Protein AF-A0A661EJQ3-F1 (afdb_monomer_lite)

Structure (mmCIF, N/CA/C/O backbone):
data_AF-A0A661EJQ3-F1
#
_entry.id   AF-A0A661EJQ3-F1
#
loop_
_atom_site.group_PDB
_atom_site.id
_atom_site.type_symbol
_atom_site.label_atom_id
_atom_site.label_alt_id
_atom_site.label_comp_id
_atom_site.label_asym_id
_atom_site.label_entity_id
_atom_site.label_seq_id
_atom_site.pdbx_PDB_ins_code
_atom_site.Cartn_x
_atom_site.Cartn_y
_atom_site.Cartn_z
_atom_site.occupancy
_atom_site.B_iso_or_equiv
_atom_site.auth_seq_id
_atom_site.auth_comp_id
_atom_site.auth_asym_id
_atom_site.auth_atom_id
_atom_site.pdbx_PDB_model_num
ATOM 1 N N . MET A 1 1 ? -2.454 25.412 33.795 1.00 73.06 1 MET A N 1
ATOM 2 C CA . MET A 1 1 ? -3.631 25.298 32.905 1.00 73.06 1 MET A CA 1
ATOM 3 C C . MET A 1 1 ? -3.341 24.193 31.895 1.00 73.06 1 MET A C 1
ATOM 5 O O . MET A 1 1 ? -2.288 24.249 31.274 1.00 73.06 1 MET A O 1
ATOM 9 N N . MET A 1 2 ? -4.170 23.144 31.805 1.00 73.56 2 MET A N 1
ATOM 10 C CA . MET A 1 2 ? -3.950 22.068 30.819 1.00 73.56 2 MET A CA 1
ATOM 11 C C . MET A 1 2 ? -4.108 22.620 29.395 1.00 73.56 2 MET A C 1
ATOM 13 O O . MET A 1 2 ? -4.965 23.469 29.162 1.00 73.56 2 MET A O 1
ATOM 17 N N . SER A 1 3 ? -3.287 22.152 28.450 1.00 92.56 3 SER A N 1
ATOM 18 C CA . SER A 1 3 ? -3.377 22.573 27.048 1.00 92.56 3 SER A CA 1
ATOM 19 C C . SER A 1 3 ? -4.693 22.115 26.408 1.00 92.56 3 SER A C 1
ATOM 21 O O . SER A 1 3 ? -5.277 21.108 26.818 1.00 92.56 3 SER A O 1
ATOM 23 N N . ALA A 1 4 ? -5.130 22.806 25.351 1.00 94.75 4 ALA A N 1
ATOM 24 C CA . ALA A 1 4 ? -6.320 22.423 24.586 1.00 94.75 4 ALA A CA 1
ATOM 25 C C . ALA A 1 4 ? -6.248 20.970 24.065 1.00 94.75 4 ALA A C 1
ATOM 27 O O . ALA A 1 4 ? -7.254 20.263 24.024 1.00 94.75 4 ALA A O 1
ATOM 28 N N . LEU A 1 5 ? -5.046 20.488 23.718 1.00 95.75 5 LEU A N 1
ATOM 29 C CA . LEU A 1 5 ? -4.828 19.091 23.329 1.00 95.75 5 LEU A CA 1
ATOM 30 C C . LEU A 1 5 ? -5.065 18.127 24.495 1.00 95.75 5 LEU A C 1
ATOM 32 O O . LEU A 1 5 ? -5.730 17.109 24.318 1.00 95.75 5 LEU A O 1
ATOM 36 N N . ALA A 1 6 ? -4.564 18.448 25.688 1.00 96.12 6 ALA A N 1
ATOM 37 C CA . ALA A 1 6 ? -4.729 17.591 26.855 1.00 96.12 6 ALA A CA 1
ATOM 38 C C . ALA A 1 6 ? -6.200 17.505 27.301 1.00 96.12 6 ALA A C 1
ATOM 40 O O . ALA A 1 6 ? -6.675 16.419 27.631 1.00 96.12 6 ALA A O 1
ATOM 41 N N . GLN A 1 7 ? -6.940 18.614 27.211 1.00 95.94 7 GLN A N 1
ATOM 42 C CA . GLN A 1 7 ? -8.387 18.633 27.445 1.00 95.94 7 GLN A CA 1
ATOM 43 C C . GLN A 1 7 ? -9.138 17.745 26.436 1.00 95.94 7 GLN A C 1
ATOM 45 O O . GLN A 1 7 ? -9.940 16.905 26.836 1.00 95.94 7 GLN A O 1
ATOM 50 N N . ARG A 1 8 ? -8.833 17.845 25.131 1.00 95.69 8 ARG A N 1
ATOM 51 C CA . ARG A 1 8 ? -9.438 16.976 24.098 1.00 95.69 8 ARG A CA 1
ATOM 52 C C . ARG A 1 8 ? -9.118 15.495 24.309 1.00 95.69 8 ARG A C 1
ATOM 54 O O . ARG A 1 8 ? -9.987 14.647 24.127 1.00 95.69 8 ARG A O 1
ATOM 61 N N . LEU A 1 9 ? -7.891 15.171 24.717 1.00 96.62 9 LEU A N 1
ATOM 62 C CA . LEU A 1 9 ? -7.510 13.795 25.045 1.00 96.62 9 LEU A CA 1
ATOM 63 C C . LEU A 1 9 ? -8.301 13.251 26.238 1.00 96.62 9 LEU A C 1
ATOM 65 O O . LEU A 1 9 ? -8.700 12.089 26.216 1.00 96.62 9 LEU A O 1
ATOM 69 N N . GLN A 1 10 ? -8.554 14.075 27.257 1.00 96.56 10 GLN A N 1
ATOM 70 C CA . GLN A 1 10 ? -9.375 13.682 28.400 1.00 96.56 10 GLN A CA 1
ATOM 71 C C . GLN A 1 10 ? -10.814 13.361 27.979 1.00 96.56 10 GLN A C 1
ATOM 73 O O . GLN A 1 10 ? -11.346 12.342 28.415 1.00 96.56 10 GLN A O 1
ATOM 78 N N . VAL A 1 11 ? -11.399 14.155 27.075 1.00 96.50 11 VAL A N 1
ATOM 79 C CA . VAL A 1 11 ? -12.729 13.880 26.502 1.00 96.50 11 VAL A CA 1
ATOM 80 C C . VAL A 1 11 ? -12.753 12.523 25.793 1.00 96.50 11 VAL A C 1
ATOM 82 O O . VAL A 1 11 ? -13.611 11.697 26.094 1.00 96.50 11 VAL A O 1
ATOM 85 N N . TYR A 1 12 ? -11.776 12.229 24.926 1.00 97.38 12 TYR A N 1
ATOM 86 C CA . TYR A 1 12 ? -11.716 10.922 24.257 1.00 97.38 12 TYR A CA 1
ATOM 87 C C . TYR A 1 12 ? -11.570 9.754 25.234 1.00 97.38 12 TYR A C 1
ATOM 89 O O . TYR A 1 12 ? -12.149 8.695 25.006 1.00 97.38 12 TYR A O 1
ATOM 97 N N . ARG A 1 13 ? -10.817 9.926 26.328 1.00 97.19 13 ARG A N 1
ATOM 98 C CA . ARG A 1 13 ? -10.698 8.894 27.370 1.00 97.19 13 ARG A CA 1
ATOM 99 C C . ARG A 1 13 ? -12.022 8.662 28.087 1.00 97.19 13 ARG A C 1
ATOM 101 O O . ARG A 1 13 ? -12.418 7.515 28.238 1.00 97.19 13 ARG A O 1
ATOM 108 N N . GLN A 1 14 ? -12.709 9.733 28.486 1.00 97.44 14 GLN A N 1
ATOM 109 C CA . GLN A 1 14 ? -14.011 9.653 29.158 1.00 97.44 14 GLN A CA 1
ATOM 110 C C . GLN A 1 14 ? -15.082 8.997 28.277 1.00 97.44 14 GLN A C 1
ATOM 112 O O . GLN A 1 14 ? -15.956 8.311 28.791 1.00 97.44 14 GLN A O 1
ATOM 117 N N . GLN A 1 15 ? -14.987 9.166 26.956 1.00 98.06 15 GLN A N 1
ATOM 118 C CA . GLN A 1 15 ? -15.891 8.556 25.977 1.00 98.06 15 GLN A CA 1
ATOM 119 C C . GLN A 1 15 ? -15.474 7.144 25.531 1.00 98.06 15 GLN A C 1
ATOM 121 O O . GLN A 1 15 ? -16.153 6.552 24.699 1.00 98.06 15 GLN A O 1
ATOM 126 N N . GLY A 1 16 ? -14.345 6.608 26.009 1.00 97.19 16 GLY A N 1
ATOM 127 C CA . GLY A 1 16 ? -13.829 5.313 25.546 1.00 97.19 16 GLY A CA 1
ATOM 128 C C . GLY A 1 16 ? -13.316 5.307 24.095 1.00 97.19 16 GLY A C 1
ATOM 129 O O . GLY A 1 16 ? -13.121 4.246 23.517 1.00 97.19 16 GLY A O 1
ATOM 130 N N . LEU A 1 17 ? -13.068 6.478 23.498 1.00 97.56 17 LEU A N 1
ATOM 131 C CA . LEU A 1 17 ? -12.571 6.639 22.122 1.00 97.56 17 LEU A CA 1
ATOM 132 C C . LEU A 1 17 ? -11.046 6.776 22.039 1.00 97.56 17 LEU A C 1
ATOM 134 O O . LEU A 1 17 ? -10.475 6.875 20.950 1.00 97.56 17 LEU A O 1
ATOM 138 N N . TYR A 1 18 ? -10.367 6.825 23.184 1.00 96.81 18 TYR A N 1
ATOM 139 C CA . TYR A 1 18 ? -8.915 6.894 23.216 1.00 96.81 18 TYR A CA 1
ATOM 140 C C . TYR A 1 18 ? -8.301 5.574 22.737 1.00 96.81 18 TYR A C 1
ATOM 142 O O . TYR A 1 18 ? -8.459 4.535 23.372 1.00 96.81 18 TYR A O 1
ATOM 150 N N . ARG A 1 19 ? -7.564 5.629 21.624 1.00 96.31 19 ARG A N 1
ATOM 151 C CA . ARG A 1 19 ? -6.926 4.460 21.011 1.00 96.31 19 ARG A CA 1
ATOM 152 C C . ARG A 1 19 ? -5.525 4.242 21.567 1.00 96.31 19 ARG A C 1
ATOM 154 O O . ARG A 1 19 ? -4.743 5.183 21.703 1.00 96.31 19 ARG A O 1
ATOM 161 N N . GLN A 1 20 ? -5.194 2.983 21.814 1.00 94.44 20 GLN A N 1
ATOM 162 C CA . GLN A 1 20 ? -3.847 2.530 22.143 1.00 94.44 20 GLN A CA 1
ATOM 163 C C . GLN A 1 20 ? -3.397 1.524 21.089 1.00 94.44 20 GLN A C 1
ATOM 165 O O . GLN A 1 20 ? -4.206 0.767 20.560 1.00 94.44 20 GLN A O 1
ATOM 170 N N . ARG A 1 21 ? -2.108 1.555 20.751 1.00 93.81 21 ARG A N 1
ATOM 171 C CA . ARG A 1 21 ? -1.515 0.571 19.844 1.00 93.81 21 ARG A CA 1
ATOM 172 C C . ARG A 1 21 ? -1.031 -0.613 20.665 1.00 93.81 21 ARG A C 1
ATOM 174 O O . ARG A 1 21 ? -0.343 -0.407 21.663 1.00 93.81 21 ARG A O 1
ATOM 181 N N . ASN A 1 22 ? -1.345 -1.815 20.206 1.00 89.12 22 ASN A N 1
ATOM 182 C CA . ASN A 1 22 ? -0.849 -3.048 20.800 1.00 89.12 22 ASN A CA 1
ATOM 183 C C . ASN A 1 22 ? 0.457 -3.466 20.123 1.00 89.12 22 ASN A C 1
ATOM 185 O O . ASN A 1 22 ? 0.642 -3.252 18.924 1.00 89.12 22 ASN A O 1
ATOM 189 N N . ARG A 1 23 ? 1.364 -4.068 20.897 1.00 87.94 23 ARG A N 1
ATOM 190 C CA . ARG A 1 23 ? 2.538 -4.756 20.354 1.00 87.94 23 ARG A CA 1
ATOM 191 C C . ARG A 1 23 ? 2.139 -6.201 20.057 1.00 87.94 23 ARG A C 1
ATOM 193 O O . ARG A 1 23 ? 1.585 -6.868 20.932 1.00 87.94 23 ARG A O 1
ATOM 200 N N . VAL A 1 24 ? 2.356 -6.624 18.814 1.00 81.38 24 VAL A N 1
ATOM 201 C CA . VAL A 1 24 ? 1.820 -7.876 18.243 1.00 81.38 24 VAL A CA 1
ATOM 202 C C . VAL A 1 24 ? 2.760 -9.072 18.472 1.00 81.38 24 VAL A C 1
ATOM 204 O O . VAL A 1 24 ? 2.375 -10.215 18.286 1.00 81.38 24 VAL A O 1
ATOM 207 N N . ASP A 1 25 ? 3.976 -8.836 18.958 1.00 75.62 25 ASP A N 1
ATOM 208 C CA . ASP A 1 25 ? 5.032 -9.827 19.225 1.00 75.62 25 ASP A CA 1
ATOM 209 C C . ASP A 1 25 ? 4.823 -10.648 20.514 1.00 75.62 25 ASP A C 1
ATOM 211 O O . ASP A 1 25 ? 5.775 -11.191 21.074 1.00 75.62 25 ASP A O 1
ATOM 215 N N . GLN A 1 26 ? 3.592 -10.724 21.020 1.00 79.12 26 GLN A N 1
ATOM 216 C CA . GLN A 1 26 ? 3.278 -11.481 22.228 1.00 79.12 26 GLN A CA 1
ATOM 217 C C . GLN A 1 26 ? 3.122 -12.970 21.884 1.00 79.12 26 GLN A C 1
ATOM 219 O O . GLN A 1 26 ? 2.217 -13.323 21.123 1.00 79.12 26 GLN A O 1
ATOM 224 N N . PRO A 1 27 ? 3.971 -13.860 22.434 1.00 81.88 27 PRO A N 1
ATOM 225 C CA . PRO A 1 27 ? 3.874 -15.288 22.161 1.00 81.88 27 PRO A CA 1
ATOM 226 C C . PRO A 1 27 ? 2.515 -15.852 22.588 1.00 81.88 27 PRO A C 1
ATOM 228 O O . PRO A 1 27 ? 1.998 -15.504 23.648 1.00 81.88 27 PRO A O 1
ATOM 231 N N . GLY A 1 28 ? 1.960 -16.761 21.784 1.00 85.44 28 GLY A N 1
ATOM 232 C CA . GLY A 1 28 ? 0.731 -17.488 22.121 1.00 85.44 28 GLY A CA 1
ATOM 233 C C . GLY A 1 28 ? -0.579 -16.756 21.815 1.00 85.44 28 GLY A C 1
ATOM 234 O O . GLY A 1 28 ? -1.633 -17.231 22.232 1.00 85.44 28 GLY A O 1
ATOM 235 N N . LEU A 1 29 ? -0.542 -15.634 21.090 1.00 88.25 29 LEU A N 1
ATOM 236 C CA . LEU A 1 29 ? -1.746 -14.965 20.590 1.00 88.25 29 LEU A CA 1
ATOM 237 C C . LEU A 1 29 ? -2.042 -15.340 19.134 1.00 88.25 29 LEU A C 1
ATOM 239 O O . LEU A 1 29 ? -1.135 -15.568 18.336 1.00 88.25 29 LEU A O 1
ATOM 243 N N . VAL A 1 30 ? -3.329 -15.349 18.788 1.00 88.25 30 VAL A N 1
ATOM 244 C CA . VAL A 1 30 ? -3.822 -15.475 17.411 1.00 88.25 30 VAL A CA 1
ATOM 245 C C . VAL A 1 30 ? -4.502 -14.160 17.036 1.00 88.25 30 VAL A C 1
ATOM 247 O O . VAL A 1 30 ? -5.389 -13.699 17.754 1.00 88.25 30 VAL A O 1
ATOM 250 N N . ALA A 1 31 ? -4.069 -13.544 15.936 1.00 89.06 31 ALA A N 1
ATOM 251 C CA . ALA A 1 31 ? -4.626 -12.283 15.453 1.00 89.06 31 ALA A CA 1
ATOM 252 C C . ALA A 1 31 ? -5.914 -12.525 14.647 1.00 89.06 31 ALA A C 1
ATOM 254 O O . ALA A 1 31 ? -5.901 -13.270 13.670 1.00 89.06 31 ALA A O 1
ATOM 255 N N . PHE A 1 32 ? -7.006 -11.865 15.038 1.00 92.75 32 PHE A N 1
ATOM 256 C CA . PHE A 1 32 ? -8.303 -11.874 14.333 1.00 92.75 32 PHE A CA 1
ATOM 257 C C . PHE A 1 32 ? -8.668 -10.499 13.746 1.00 92.75 32 PHE A C 1
ATOM 259 O O . PHE A 1 32 ? -9.764 -10.303 13.233 1.00 92.75 32 PHE A O 1
ATOM 266 N N . ASP A 1 33 ? -7.757 -9.535 13.843 1.00 93.19 33 ASP A N 1
ATOM 267 C CA . ASP A 1 33 ? -7.902 -8.139 13.422 1.00 93.19 33 ASP A CA 1
ATOM 268 C C . ASP A 1 33 ? -7.009 -7.782 12.218 1.00 93.19 33 ASP A C 1
ATOM 270 O O . ASP A 1 33 ? -6.914 -6.618 11.829 1.00 93.19 33 ASP A O 1
ATOM 274 N N . SER A 1 34 ? -6.351 -8.781 11.621 1.00 92.88 34 SER A N 1
ATOM 275 C CA . SER A 1 34 ? -5.526 -8.620 10.423 1.00 92.88 34 SER A CA 1
ATOM 276 C C . SER A 1 34 ? -6.378 -8.557 9.152 1.00 92.88 34 SER A C 1
ATOM 278 O O . SER A 1 34 ? -7.357 -9.286 9.012 1.00 92.88 34 SER A O 1
ATOM 280 N N . ASN A 1 35 ? -5.937 -7.754 8.181 1.00 96.12 35 ASN A N 1
ATOM 281 C CA . ASN A 1 35 ? -6.490 -7.733 6.819 1.00 96.12 35 ASN A CA 1
ATOM 282 C C . ASN A 1 35 ? -5.770 -8.711 5.870 1.00 96.12 35 ASN A C 1
ATOM 284 O O . ASN A 1 35 ? -5.978 -8.668 4.660 1.00 96.12 35 ASN A O 1
ATOM 288 N N . ASP A 1 36 ? -4.892 -9.569 6.391 1.00 95.69 36 ASP A N 1
ATOM 289 C CA . ASP A 1 36 ? -4.224 -10.615 5.613 1.00 95.69 36 ASP A CA 1
ATOM 290 C C . ASP A 1 36 ? -5.151 -11.821 5.398 1.00 95.69 36 ASP A C 1
ATOM 292 O O . ASP A 1 36 ? -4.976 -12.888 5.984 1.00 95.69 36 ASP A O 1
ATOM 296 N N . TYR A 1 37 ? -6.187 -11.624 4.580 1.00 96.31 37 TYR A N 1
ATOM 297 C CA . TYR A 1 37 ? -7.288 -12.578 4.412 1.00 96.31 37 TYR A CA 1
ATOM 298 C C . TYR A 1 37 ? -6.859 -13.951 3.886 1.00 96.31 37 TYR A C 1
ATOM 300 O O . TYR A 1 37 ? -7.532 -14.945 4.149 1.00 96.31 37 TYR A O 1
ATOM 308 N N . LEU A 1 38 ? -5.760 -14.003 3.134 1.00 97.00 38 LEU A N 1
ATOM 309 C CA . LEU A 1 38 ? -5.241 -15.223 2.514 1.00 97.00 38 LEU A CA 1
ATOM 310 C C . LEU A 1 38 ? -3.970 -15.745 3.202 1.00 97.00 38 LEU A C 1
ATOM 312 O O . LEU A 1 38 ? -3.401 -16.731 2.741 1.00 97.00 38 LEU A O 1
ATOM 316 N N . GLY A 1 39 ? -3.517 -15.105 4.287 1.00 94.69 39 GLY A N 1
ATOM 317 C CA . GLY A 1 39 ? -2.286 -15.496 4.979 1.00 94.69 39 GLY A CA 1
ATOM 318 C C . GLY A 1 39 ? -1.027 -15.296 4.130 1.00 94.69 39 GLY A C 1
ATOM 319 O O . GLY A 1 39 ? -0.066 -16.052 4.266 1.00 94.69 39 GLY A O 1
ATOM 320 N N . LEU A 1 40 ? -1.041 -14.334 3.204 1.00 97.25 40 LEU A N 1
ATOM 321 C CA . LEU A 1 40 ? 0.035 -14.148 2.238 1.00 97.25 40 LEU A CA 1
ATOM 322 C C . LEU A 1 40 ? 1.185 -13.313 2.787 1.00 97.25 40 LEU A C 1
ATOM 324 O O . LEU A 1 40 ? 2.279 -13.409 2.244 1.00 97.25 40 LEU A O 1
ATOM 328 N N . LYS A 1 41 ? 0.996 -12.530 3.858 1.00 93.94 41 LYS A N 1
ATOM 329 C CA . LYS A 1 41 ? 2.024 -11.583 4.330 1.00 93.94 41 LYS A CA 1
ATOM 330 C C . LYS A 1 41 ? 3.371 -12.248 4.660 1.00 93.94 41 LYS A C 1
ATOM 332 O O . LYS A 1 41 ? 4.406 -11.613 4.500 1.00 93.94 41 LYS A O 1
ATOM 337 N N . ASP A 1 42 ? 3.338 -13.513 5.092 1.00 93.75 42 ASP A N 1
ATOM 338 C CA . ASP A 1 42 ? 4.517 -14.323 5.434 1.00 93.75 42 ASP A CA 1
ATOM 339 C C . ASP A 1 42 ? 4.762 -15.459 4.416 1.00 93.75 42 ASP A C 1
ATOM 341 O O . ASP A 1 42 ? 5.529 -16.385 4.686 1.00 93.75 42 ASP A O 1
ATOM 345 N N . HIS A 1 43 ? 4.098 -15.436 3.253 1.00 98.19 43 HIS A N 1
ATOM 346 C CA . HIS A 1 43 ? 4.246 -16.485 2.247 1.00 98.19 43 HIS A CA 1
ATOM 347 C C . HIS A 1 43 ? 5.710 -16.552 1.765 1.00 98.19 43 HIS A C 1
ATOM 349 O O . HIS A 1 43 ? 6.235 -15.528 1.316 1.00 98.19 43 HIS A O 1
ATOM 355 N N . PRO A 1 44 ? 6.374 -17.729 1.780 1.00 98.25 44 PRO A N 1
ATOM 356 C CA . PRO A 1 44 ? 7.812 -17.834 1.513 1.00 98.25 44 PRO A CA 1
ATOM 357 C C . PRO A 1 44 ? 8.253 -17.196 0.192 1.00 98.25 44 PRO A C 1
ATOM 359 O O . PRO A 1 44 ? 9.250 -16.483 0.160 1.00 98.25 44 PRO A O 1
ATOM 362 N N . ALA A 1 45 ? 7.461 -17.370 -0.872 1.00 98.31 45 ALA A N 1
ATOM 363 C CA . ALA A 1 45 ? 7.758 -16.775 -2.175 1.00 98.31 45 ALA A CA 1
ATOM 364 C C . ALA A 1 45 ? 7.753 -15.232 -2.162 1.00 98.31 45 ALA A C 1
ATOM 366 O O . ALA A 1 45 ? 8.535 -14.622 -2.884 1.00 98.31 45 ALA A O 1
ATOM 367 N N . LEU A 1 46 ? 6.914 -14.585 -1.337 1.00 97.94 46 LEU A N 1
ATOM 368 C CA . LEU A 1 46 ? 6.922 -13.121 -1.213 1.00 97.94 46 LEU A CA 1
ATOM 369 C C . LEU A 1 46 ? 8.142 -12.636 -0.432 1.00 97.94 46 LEU A C 1
ATOM 371 O O . LEU A 1 46 ? 8.745 -11.631 -0.799 1.00 97.94 46 LEU A O 1
ATOM 375 N N . VAL A 1 47 ? 8.519 -13.360 0.625 1.00 98.31 47 VAL A N 1
ATOM 376 C CA . VAL A 1 47 ? 9.719 -13.052 1.414 1.00 98.31 47 VAL A CA 1
ATOM 377 C C . VAL A 1 47 ? 10.970 -13.155 0.540 1.00 98.31 47 VAL A C 1
ATOM 379 O O . VAL A 1 47 ? 11.803 -12.250 0.552 1.00 98.31 47 VAL A O 1
ATOM 382 N N . GLU A 1 48 ? 11.075 -14.221 -0.253 1.00 98.31 48 GLU A N 1
ATOM 383 C CA . GLU A 1 48 ? 12.181 -14.431 -1.188 1.00 98.31 48 GLU A CA 1
ATOM 384 C C . GLU A 1 48 ? 12.222 -13.352 -2.279 1.00 98.31 48 GLU A C 1
ATOM 386 O O . GLU A 1 48 ? 13.270 -12.741 -2.496 1.00 98.31 48 GLU A O 1
ATOM 391 N N . ALA A 1 49 ? 11.081 -13.045 -2.908 1.00 97.38 49 ALA A N 1
ATOM 392 C CA . ALA A 1 49 ? 10.997 -12.006 -3.933 1.00 97.38 49 ALA A CA 1
ATOM 393 C C . ALA A 1 49 ? 11.382 -10.618 -3.393 1.00 97.38 49 ALA A C 1
ATOM 395 O O . ALA A 1 49 ? 12.099 -9.872 -4.061 1.00 97.38 49 ALA A O 1
ATOM 396 N N . LEU A 1 50 ? 10.960 -10.281 -2.168 1.00 97.25 50 LEU A N 1
ATOM 397 C CA . LEU A 1 50 ? 11.319 -9.017 -1.527 1.00 97.25 50 LEU A CA 1
ATOM 398 C C . LEU A 1 50 ? 12.824 -8.928 -1.243 1.00 97.25 50 LEU A C 1
ATOM 400 O O . LEU A 1 50 ? 13.429 -7.886 -1.499 1.00 97.25 50 LEU A O 1
ATOM 404 N N . ALA A 1 51 ? 13.433 -10.006 -0.739 1.00 97.94 51 ALA A N 1
ATOM 405 C CA . ALA A 1 51 ? 14.871 -10.062 -0.484 1.00 97.94 51 ALA A CA 1
ATOM 406 C C . ALA A 1 51 ? 15.676 -9.907 -1.784 1.00 97.94 51 ALA A C 1
ATOM 408 O O . ALA A 1 51 ? 16.534 -9.028 -1.874 1.00 97.94 51 ALA A O 1
ATOM 409 N N . ALA A 1 52 ? 15.330 -10.677 -2.820 1.00 97.56 52 ALA A N 1
ATOM 410 C CA . ALA A 1 52 ? 15.973 -10.594 -4.130 1.00 97.56 52 ALA A CA 1
ATOM 411 C C . ALA A 1 52 ? 15.805 -9.205 -4.773 1.00 97.56 52 ALA A C 1
ATOM 413 O O . ALA A 1 52 ? 16.747 -8.658 -5.351 1.00 97.56 52 ALA A O 1
ATOM 414 N N . GLY A 1 53 ? 14.621 -8.599 -4.638 1.00 96.19 53 GLY A N 1
ATOM 415 C CA . GLY A 1 53 ? 14.356 -7.241 -5.106 1.00 96.19 53 GLY A CA 1
ATOM 416 C C . GLY A 1 53 ? 15.238 -6.206 -4.408 1.00 96.19 53 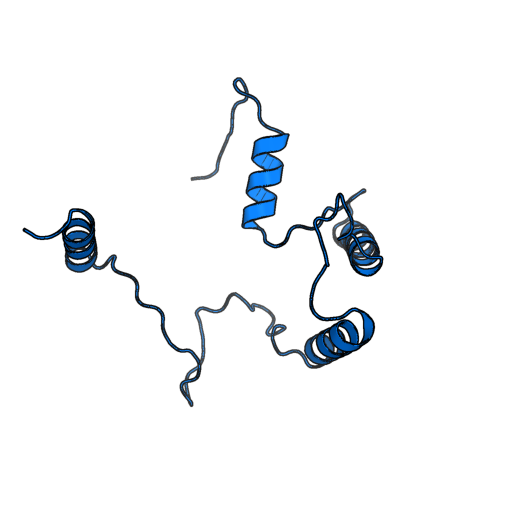GLY A C 1
ATOM 417 O O . GLY A 1 53 ? 15.832 -5.358 -5.072 1.00 96.19 53 GLY A O 1
ATOM 418 N N . ALA A 1 54 ? 15.391 -6.302 -3.085 1.00 96.62 54 ALA A N 1
ATOM 419 C CA . ALA A 1 54 ? 16.251 -5.399 -2.324 1.00 96.62 54 ALA A CA 1
ATOM 420 C C . ALA A 1 54 ? 17.738 -5.555 -2.687 1.00 96.62 54 ALA A C 1
ATOM 422 O O . ALA A 1 54 ? 18.448 -4.554 -2.784 1.00 96.62 54 ALA A O 1
ATOM 423 N N . GLU A 1 55 ? 18.210 -6.782 -2.925 1.00 97.31 55 GLU A N 1
ATOM 424 C CA . GLU A 1 55 ? 19.583 -7.043 -3.378 1.00 97.31 55 GLU A CA 1
ATOM 425 C C . GLU A 1 55 ? 19.853 -6.467 -4.772 1.00 97.31 55 GLU A C 1
ATOM 427 O O . GLU A 1 55 ? 20.917 -5.897 -5.018 1.00 97.31 55 GLU A O 1
ATOM 432 N N . ARG A 1 56 ? 18.882 -6.584 -5.685 1.00 95.81 56 ARG A N 1
ATOM 433 C CA . ARG A 1 56 ? 19.034 -6.158 -7.080 1.00 95.81 56 ARG A CA 1
ATOM 434 C C . ARG A 1 56 ? 18.826 -4.658 -7.287 1.00 95.81 56 ARG A C 1
ATOM 436 O O . ARG A 1 56 ? 19.531 -4.059 -8.098 1.00 95.81 56 ARG A O 1
ATOM 443 N N . TYR A 1 57 ? 17.858 -4.061 -6.597 1.00 93.94 57 TYR A N 1
ATOM 444 C CA . TYR A 1 57 ? 17.396 -2.688 -6.848 1.00 93.94 57 TYR A CA 1
ATOM 445 C C . TYR A 1 57 ? 17.714 -1.715 -5.709 1.00 93.94 57 TYR A C 1
ATOM 447 O O . TYR A 1 57 ? 17.555 -0.504 -5.865 1.00 93.94 57 TYR A O 1
ATOM 455 N N . GLY A 1 58 ? 18.188 -2.221 -4.570 1.00 94.12 58 GLY A N 1
ATOM 456 C CA . GLY A 1 58 ? 18.336 -1.440 -3.351 1.00 94.12 58 GLY A CA 1
ATOM 457 C C . GLY A 1 58 ? 17.004 -1.226 -2.627 1.00 94.12 58 GLY A C 1
ATOM 458 O O . GLY A 1 58 ? 15.948 -1.708 -3.026 1.00 94.12 58 GLY A O 1
ATOM 459 N N . ALA A 1 59 ? 17.057 -0.491 -1.516 1.00 94.12 59 ALA A N 1
ATOM 460 C CA . ALA A 1 59 ? 15.916 -0.346 -0.609 1.00 94.12 59 ALA A CA 1
ATOM 461 C C . ALA A 1 59 ? 14.959 0.813 -0.951 1.00 94.12 59 ALA A C 1
ATOM 463 O O . ALA A 1 59 ? 13.883 0.908 -0.364 1.00 94.12 59 ALA A O 1
ATOM 464 N N . GLY A 1 60 ? 15.354 1.743 -1.826 1.00 93.06 60 GLY A N 1
ATOM 465 C CA . GLY A 1 60 ? 14.624 2.992 -2.047 1.00 93.06 60 GLY A CA 1
ATOM 466 C C . GLY A 1 60 ? 14.445 3.327 -3.521 1.00 93.06 60 GLY A C 1
ATOM 467 O O . GLY A 1 60 ? 15.333 3.089 -4.329 1.00 93.06 60 GLY A O 1
ATOM 468 N N . GLY A 1 61 ? 13.315 3.955 -3.856 1.00 89.38 61 GLY A N 1
ATOM 469 C CA . GLY A 1 61 ? 12.987 4.332 -5.235 1.00 89.38 61 GLY A CA 1
ATOM 470 C C . GLY A 1 61 ? 13.784 5.517 -5.796 1.00 89.38 61 GLY A C 1
ATOM 471 O O . GLY A 1 61 ? 13.724 5.758 -6.993 1.00 89.38 61 GLY A O 1
ATOM 472 N N . GLY A 1 62 ? 14.519 6.275 -4.976 1.00 93.50 62 GLY A N 1
ATOM 473 C CA . GLY A 1 62 ? 15.401 7.364 -5.436 1.00 93.50 62 GLY A CA 1
ATOM 474 C C . GLY A 1 62 ? 14.710 8.674 -5.853 1.00 93.50 62 GLY A C 1
ATOM 475 O O . GLY A 1 62 ? 15.374 9.704 -5.932 1.00 93.50 62 GLY A O 1
ATOM 476 N N . GLY A 1 63 ? 13.389 8.680 -6.047 1.00 94.50 63 GLY A N 1
ATOM 477 C CA . GLY A 1 63 ? 12.615 9.880 -6.366 1.00 94.50 63 GLY A CA 1
ATOM 478 C C . GLY A 1 63 ? 11.136 9.583 -6.598 1.00 94.50 63 GLY A C 1
ATOM 479 O O . GLY A 1 63 ? 10.665 8.478 -6.343 1.00 94.50 63 GLY A O 1
ATOM 480 N N . SER A 1 64 ? 10.388 10.577 -7.079 1.00 96.06 64 SER A N 1
ATOM 481 C CA . SER A 1 64 ? 9.003 10.372 -7.518 1.00 96.06 64 SER A CA 1
ATOM 482 C C . SER A 1 64 ? 8.956 9.671 -8.878 1.00 96.06 64 SER A C 1
ATOM 484 O O . SER A 1 64 ? 9.896 9.782 -9.670 1.00 96.06 64 SER A O 1
ATOM 486 N N . HIS A 1 65 ? 7.834 9.014 -9.190 1.00 96.44 65 HIS A N 1
ATOM 487 C CA . HIS A 1 65 ? 7.640 8.347 -10.483 1.00 96.44 65 HIS A CA 1
ATOM 488 C C . HIS A 1 65 ? 7.852 9.279 -11.690 1.00 96.44 65 HIS A C 1
ATOM 490 O O . HIS A 1 65 ? 8.366 8.845 -12.711 1.00 96.44 65 HIS A O 1
ATOM 496 N N . LEU A 1 66 ? 7.517 10.568 -11.563 1.00 96.00 66 LEU A N 1
ATOM 497 C CA . LEU A 1 66 ? 7.636 11.549 -12.651 1.00 96.00 66 LEU A CA 1
ATOM 498 C C . LEU A 1 66 ? 9.038 12.155 -12.819 1.00 96.00 66 LEU A C 1
ATOM 500 O O . LEU A 1 66 ? 9.234 12.956 -13.728 1.00 96.00 66 LEU A O 1
ATOM 504 N N . ILE A 1 67 ? 9.992 11.835 -11.940 1.00 95.88 67 ILE A N 1
ATOM 505 C CA . ILE A 1 67 ? 11.350 12.391 -12.003 1.00 95.88 67 ILE A CA 1
ATOM 506 C C . ILE A 1 67 ? 12.364 11.279 -12.269 1.00 95.88 67 ILE A C 1
ATOM 508 O O . ILE A 1 67 ? 12.938 11.214 -13.350 1.00 95.88 67 ILE A O 1
ATOM 512 N N . CYS A 1 68 ? 12.602 10.412 -11.286 1.00 94.19 68 CYS A N 1
ATOM 513 C CA . CYS A 1 68 ? 13.622 9.359 -11.371 1.00 94.19 68 CYS A CA 1
ATOM 514 C C . CYS A 1 68 ? 13.272 8.097 -10.565 1.00 94.19 68 CYS A C 1
ATOM 516 O O . CYS A 1 68 ? 14.134 7.255 -10.338 1.00 94.19 68 CYS A O 1
ATOM 518 N N . GLY A 1 69 ? 12.021 7.975 -10.111 1.00 96.19 69 GLY A N 1
ATOM 519 C CA . GLY A 1 69 ? 11.570 6.887 -9.243 1.00 96.19 69 GLY A CA 1
ATOM 520 C C . GLY A 1 69 ? 10.696 5.831 -9.905 1.00 96.19 69 GLY A C 1
ATOM 521 O O . GLY A 1 69 ? 10.217 4.937 -9.215 1.00 96.19 69 GLY A O 1
ATOM 522 N N . HIS A 1 70 ? 10.444 5.924 -11.212 1.00 97.19 70 HIS A N 1
ATOM 523 C CA . HIS A 1 70 ? 9.685 4.907 -11.933 1.00 97.19 70 HIS A CA 1
ATOM 524 C C . HIS A 1 70 ? 10.643 3.914 -12.597 1.00 97.19 70 HIS A C 1
ATOM 526 O O . HIS A 1 70 ? 11.233 4.185 -13.639 1.00 97.19 70 HIS A O 1
ATOM 532 N N . HIS A 1 71 ? 10.827 2.778 -11.928 1.00 95.69 71 HIS A N 1
ATOM 533 C CA . HIS A 1 71 ? 11.718 1.693 -12.357 1.00 95.69 71 HIS A CA 1
ATOM 534 C C . HIS A 1 71 ? 10.977 0.652 -13.198 1.00 95.69 71 HIS A C 1
ATOM 536 O O . HIS A 1 71 ? 9.755 0.564 -13.117 1.00 95.69 71 HIS A O 1
ATOM 542 N N . ALA A 1 72 ? 11.719 -0.184 -13.931 1.00 95.19 72 ALA A N 1
ATOM 543 C CA . ALA A 1 72 ? 11.155 -1.235 -14.785 1.00 95.19 72 ALA A CA 1
ATOM 544 C C . ALA A 1 72 ? 10.174 -2.166 -14.045 1.00 95.19 72 ALA A C 1
ATOM 546 O O . ALA A 1 72 ? 9.138 -2.506 -14.596 1.00 95.19 72 ALA A O 1
ATOM 547 N N . GLU A 1 73 ? 10.448 -2.501 -12.782 1.00 95.12 73 GLU A N 1
ATOM 548 C CA . GLU A 1 73 ? 9.553 -3.335 -11.962 1.00 95.12 73 GLU A CA 1
ATOM 549 C C . GLU A 1 73 ? 8.212 -2.660 -11.640 1.00 95.12 73 GLU A C 1
ATOM 551 O O . GLU A 1 73 ? 7.200 -3.335 -11.490 1.00 95.12 73 GLU A O 1
ATOM 556 N N . HIS A 1 74 ? 8.171 -1.325 -11.563 1.00 97.25 74 HIS A N 1
ATOM 557 C CA . HIS A 1 74 ? 6.903 -0.609 -11.398 1.00 97.25 74 HIS A CA 1
ATOM 558 C C . HIS A 1 74 ? 6.073 -0.695 -12.679 1.00 97.25 74 HIS A C 1
ATOM 560 O O . HIS A 1 74 ? 4.881 -0.969 -12.604 1.00 97.25 74 HIS A O 1
ATOM 566 N N . GLN A 1 75 ? 6.709 -0.498 -13.837 1.00 97.88 75 GLN A N 1
ATOM 567 C CA . GLN A 1 75 ? 6.054 -0.617 -15.140 1.00 97.88 75 GLN A CA 1
ATOM 568 C C . GLN A 1 75 ? 5.534 -2.044 -15.372 1.00 97.88 75 GLN A C 1
ATOM 570 O O . GLN A 1 75 ? 4.374 -2.213 -15.734 1.00 97.88 75 GLN A O 1
ATOM 575 N N . ALA A 1 76 ? 6.359 -3.061 -15.107 1.00 97.75 76 ALA A N 1
ATOM 576 C CA . ALA A 1 76 ? 5.972 -4.464 -15.247 1.00 97.75 76 ALA A CA 1
ATOM 577 C C . ALA A 1 76 ? 4.776 -4.810 -14.348 1.00 97.75 76 ALA A C 1
ATOM 579 O O . ALA A 1 76 ? 3.804 -5.400 -14.809 1.00 97.75 76 ALA A O 1
ATOM 580 N N . LEU A 1 77 ? 4.792 -4.360 -13.088 1.00 98.00 77 LEU A N 1
ATOM 581 C CA . LEU A 1 77 ? 3.665 -4.567 -12.183 1.00 98.00 77 LEU A CA 1
ATOM 582 C C . LEU A 1 77 ? 2.395 -3.827 -12.642 1.00 98.00 77 LEU A C 1
ATOM 584 O O . LEU A 1 77 ? 1.300 -4.360 -12.489 1.00 98.00 77 LEU A O 1
ATOM 588 N N . GLU A 1 78 ? 2.500 -2.617 -13.206 1.00 98.62 78 GLU A N 1
ATOM 589 C CA . GLU A 1 78 ? 1.345 -1.922 -13.800 1.00 98.62 78 GLU A CA 1
ATOM 590 C C . GLU A 1 78 ? 0.739 -2.714 -14.965 1.00 98.62 78 GLU A C 1
ATOM 592 O O . GLU A 1 78 ? -0.485 -2.809 -15.060 1.00 98.62 78 GLU A O 1
ATOM 597 N N . GLU A 1 79 ? 1.571 -3.303 -15.824 1.00 98.69 79 GLU A N 1
ATOM 598 C CA . GLU A 1 79 ? 1.143 -4.114 -16.970 1.00 98.69 79 GLU A CA 1
ATOM 599 C C . GLU A 1 79 ? 0.492 -5.433 -16.531 1.00 98.69 79 GLU A C 1
ATOM 601 O O . GLU A 1 79 ? -0.626 -5.736 -16.954 1.00 98.69 79 GLU A O 1
ATOM 606 N N . GLU A 1 80 ? 1.130 -6.175 -15.623 1.00 98.62 80 GLU A N 1
ATOM 607 C CA . GLU A 1 80 ? 0.590 -7.428 -15.082 1.00 98.62 80 GLU A CA 1
ATOM 608 C C . GLU A 1 80 ? -0.731 -7.203 -14.337 1.00 98.62 80 GLU A C 1
ATOM 610 O O . GLU A 1 80 ? -1.687 -7.964 -14.498 1.00 98.62 80 GLU A O 1
ATOM 615 N N . LEU A 1 81 ? -0.827 -6.130 -13.542 1.00 98.56 81 LEU A N 1
ATOM 616 C CA . LEU A 1 81 ? -2.073 -5.789 -12.859 1.00 98.56 81 LEU A CA 1
ATOM 617 C C . LEU A 1 81 ? -3.164 -5.379 -13.846 1.00 98.56 81 LEU A C 1
ATOM 619 O O . LEU A 1 81 ? -4.319 -5.741 -13.631 1.00 98.56 81 LEU A O 1
ATOM 623 N N . ALA A 1 82 ? -2.826 -4.635 -14.902 1.00 98.69 82 ALA A N 1
ATOM 624 C CA . ALA A 1 82 ? -3.778 -4.248 -15.938 1.00 98.69 82 ALA A CA 1
ATOM 625 C C . ALA A 1 82 ? -4.392 -5.481 -16.617 1.00 98.69 82 ALA A C 1
ATOM 627 O O . ALA A 1 82 ? -5.620 -5.565 -16.722 1.00 98.69 82 ALA A O 1
ATOM 628 N N . GLU A 1 83 ? -3.571 -6.478 -16.962 1.00 98.50 83 GLU A N 1
ATOM 629 C CA . GLU A 1 83 ? -4.047 -7.770 -17.464 1.00 98.50 83 GLU A CA 1
ATOM 630 C C . GLU A 1 83 ? -4.911 -8.493 -16.420 1.00 98.50 83 GLU A C 1
ATOM 632 O O . GLU A 1 83 ? -6.049 -8.873 -16.710 1.00 98.50 83 GLU A O 1
ATOM 637 N N . PHE A 1 84 ? -4.420 -8.614 -15.184 1.00 98.50 84 PHE A N 1
ATOM 638 C CA . PHE A 1 84 ? -5.100 -9.336 -14.108 1.00 98.50 84 PHE A CA 1
ATOM 639 C C . PHE A 1 84 ? -6.493 -8.774 -13.786 1.00 98.50 84 PHE A C 1
ATOM 641 O O . PHE A 1 84 ? -7.440 -9.534 -13.574 1.00 98.50 84 PHE A O 1
ATOM 648 N N . VAL A 1 85 ? -6.644 -7.446 -13.756 1.00 98.00 85 VAL A N 1
ATOM 649 C CA . VAL A 1 85 ? -7.930 -6.789 -13.467 1.00 98.00 85 VAL A CA 1
ATOM 650 C C . VAL A 1 85 ? -8.782 -6.525 -14.715 1.00 98.00 85 VAL A C 1
ATOM 652 O O . VAL A 1 85 ? -9.881 -5.974 -14.592 1.00 98.00 85 VAL A O 1
ATOM 655 N N . GLY A 1 86 ? -8.294 -6.891 -15.906 1.00 98.19 86 GLY A N 1
ATOM 656 C CA . GLY A 1 86 ? -8.981 -6.691 -17.183 1.00 98.19 86 GLY 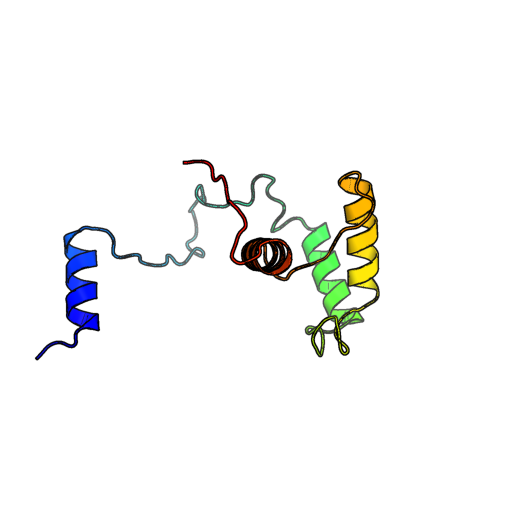A CA 1
ATOM 657 C C . GLY A 1 86 ? -9.198 -5.215 -17.527 1.00 98.19 86 GLY A C 1
ATOM 658 O O . GLY A 1 86 ? -10.312 -4.815 -17.871 1.00 98.19 86 GLY A O 1
ATOM 659 N N . ARG A 1 87 ? -8.164 -4.380 -17.373 1.00 98.25 87 ARG A N 1
ATOM 660 C CA . ARG A 1 87 ? -8.197 -2.936 -17.659 1.00 98.25 87 ARG A CA 1
ATOM 661 C C . ARG A 1 87 ? -7.101 -2.557 -18.641 1.00 98.25 87 ARG A C 1
ATOM 663 O O . ARG A 1 87 ? -6.022 -3.122 -18.603 1.00 98.25 87 ARG A O 1
ATOM 670 N N . ASP A 1 88 ? -7.350 -1.529 -19.449 1.00 97.94 88 ASP A N 1
ATOM 671 C CA . ASP A 1 88 ? -6.368 -1.055 -20.436 1.00 97.94 88 ASP A CA 1
ATOM 672 C C . ASP A 1 88 ? -5.096 -0.490 -19.785 1.00 97.94 88 ASP A C 1
ATOM 674 O O . ASP A 1 88 ? -4.030 -0.478 -20.397 1.00 97.94 88 ASP A O 1
ATOM 678 N N . ARG A 1 89 ? -5.206 0.028 -18.553 1.00 97.75 89 ARG A N 1
ATOM 679 C CA . ARG A 1 89 ? -4.083 0.595 -17.804 1.00 97.75 89 ARG A CA 1
ATOM 680 C C . ARG A 1 89 ? -4.328 0.578 -16.298 1.00 97.75 89 ARG A C 1
ATOM 682 O O . ARG A 1 89 ? -5.450 0.802 -15.843 1.00 97.75 89 ARG A O 1
ATOM 689 N N . VAL A 1 90 ? -3.247 0.410 -15.541 1.00 98.06 90 VAL A N 1
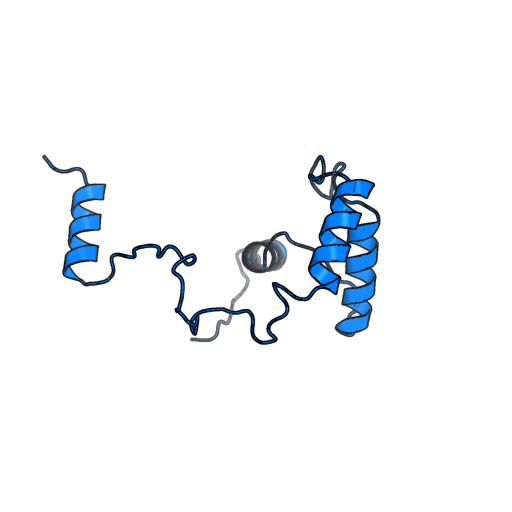ATOM 690 C CA . VAL A 1 90 ? -3.175 0.588 -14.085 1.00 98.06 90 VAL A CA 1
ATOM 691 C C . VAL A 1 90 ? -2.111 1.640 -13.756 1.00 98.06 90 VAL A C 1
ATOM 693 O O . VAL A 1 90 ? -1.203 1.882 -14.545 1.00 98.06 90 VAL A O 1
ATOM 696 N N . LEU A 1 91 ? -2.271 2.310 -12.614 1.00 97.31 91 LEU A N 1
ATOM 697 C CA . LEU A 1 91 ? -1.281 3.220 -12.041 1.00 97.31 91 LEU A CA 1
ATOM 698 C C . LEU A 1 91 ? -1.005 2.811 -10.596 1.00 97.31 91 LEU A C 1
ATOM 700 O O . LEU A 1 91 ? -1.946 2.613 -9.821 1.00 97.31 91 LEU A O 1
ATOM 704 N N . LEU A 1 92 ? 0.270 2.728 -10.224 1.00 97.38 92 LEU A N 1
ATOM 705 C CA . LEU A 1 92 ? 0.676 2.405 -8.859 1.00 97.38 92 LEU A CA 1
ATOM 706 C C . LEU A 1 92 ? 0.659 3.634 -7.943 1.00 97.38 92 LEU A C 1
ATOM 708 O O . LEU A 1 92 ? 1.080 4.735 -8.296 1.00 97.38 92 LEU A O 1
ATOM 712 N N . PHE A 1 93 ? 0.212 3.411 -6.708 1.00 97.31 93 PHE A N 1
ATOM 713 C CA . PHE A 1 93 ? 0.292 4.358 -5.599 1.00 97.31 93 PHE A CA 1
ATOM 714 C C . PHE A 1 93 ? 0.877 3.646 -4.380 1.00 97.31 93 PHE A C 1
ATOM 716 O O . PHE A 1 93 ? 0.691 2.446 -4.202 1.00 97.31 93 PHE A O 1
ATOM 723 N N . SER A 1 94 ? 1.518 4.394 -3.480 1.00 94.38 94 SER A N 1
ATOM 724 C CA . SER A 1 94 ? 2.100 3.829 -2.252 1.00 94.38 94 SER A CA 1
ATOM 725 C C . SER A 1 94 ? 1.063 3.303 -1.251 1.00 94.38 94 SER A C 1
ATOM 727 O O . SER A 1 94 ? 1.406 2.551 -0.343 1.00 94.38 94 SER A O 1
ATOM 729 N N . SER A 1 95 ? -0.204 3.717 -1.369 1.00 97.62 95 SER A N 1
ATOM 730 C CA . SER A 1 95 ? -1.314 3.200 -0.565 1.00 97.62 95 SER A CA 1
ATOM 731 C C . SER A 1 95 ? -2.657 3.423 -1.257 1.00 97.62 95 SER A C 1
ATOM 733 O O . SER A 1 95 ? -2.823 4.382 -2.016 1.00 97.62 95 SER A O 1
ATOM 735 N N . GLY A 1 96 ? -3.656 2.605 -0.912 1.00 96.88 96 GLY A N 1
ATOM 736 C CA . GLY A 1 96 ? -5.034 2.801 -1.380 1.00 96.88 96 GLY A CA 1
ATOM 737 C C . GLY A 1 96 ? -5.634 4.150 -0.958 1.00 96.88 96 GLY A C 1
ATOM 738 O O . GLY A 1 96 ? -6.425 4.735 -1.692 1.00 96.88 96 GLY A O 1
ATOM 739 N N . TYR A 1 97 ? -5.201 4.710 0.177 1.00 97.81 97 TYR A N 1
ATOM 740 C CA . TYR A 1 97 ? -5.617 6.052 0.596 1.00 97.81 97 TYR A CA 1
ATOM 741 C C . TYR A 1 97 ? -5.120 7.131 -0.378 1.00 97.81 97 TYR A C 1
ATOM 743 O O . TYR A 1 97 ? -5.886 8.009 -0.774 1.00 97.81 97 TYR A O 1
ATOM 751 N N . MET A 1 98 ? -3.853 7.052 -0.804 1.00 97.81 98 MET A N 1
ATOM 752 C CA . MET A 1 98 ? -3.296 7.983 -1.791 1.00 97.81 98 MET A CA 1
ATOM 753 C C . MET A 1 98 ? -3.903 7.792 -3.179 1.00 97.81 98 MET A C 1
ATOM 755 O O . MET A 1 98 ? -4.145 8.791 -3.849 1.00 97.81 98 MET A O 1
ATOM 759 N N . ALA A 1 99 ? -4.198 6.553 -3.582 1.00 97.62 99 ALA A N 1
ATOM 760 C CA . ALA A 1 99 ? -4.931 6.289 -4.818 1.00 97.62 99 ALA A CA 1
ATOM 761 C C . ALA A 1 99 ? -6.302 6.987 -4.801 1.00 97.62 99 ALA A C 1
ATOM 763 O O . ALA A 1 99 ? -6.616 7.752 -5.711 1.00 97.62 99 ALA A O 1
ATOM 764 N N . ASN A 1 100 ? -7.074 6.819 -3.721 1.00 96.94 100 ASN A N 1
ATOM 765 C CA . ASN A 1 100 ? -8.383 7.456 -3.569 1.00 96.94 100 ASN A CA 1
ATOM 766 C C . ASN A 1 100 ? -8.294 8.985 -3.622 1.00 96.94 100 ASN A C 1
ATOM 768 O O . ASN A 1 100 ? -9.063 9.619 -4.343 1.00 96.94 100 ASN A O 1
ATOM 772 N N . LEU A 1 101 ? -7.349 9.587 -2.892 1.00 96.56 101 LEU A N 1
ATOM 773 C CA . LEU A 1 101 ? -7.134 11.033 -2.954 1.00 96.56 101 LEU A CA 1
ATOM 774 C C . LEU A 1 101 ? -6.738 11.492 -4.360 1.00 96.56 101 LEU A C 1
ATOM 776 O O . LEU A 1 101 ? -7.317 12.453 -4.856 1.00 96.56 101 LEU A O 1
ATOM 780 N N . GLY A 1 102 ? -5.794 10.800 -5.002 1.00 96.06 102 GLY A N 1
ATOM 781 C CA . GLY A 1 102 ? -5.306 11.141 -6.335 1.00 96.06 102 GLY A CA 1
ATOM 782 C C . GLY A 1 102 ? -6.418 11.107 -7.379 1.00 96.06 102 GLY A C 1
ATOM 783 O O . GLY A 1 102 ? -6.589 12.072 -8.119 1.00 96.06 102 GLY A O 1
ATOM 784 N N . VAL A 1 103 ? -7.219 10.039 -7.392 1.00 96.31 103 VAL A N 1
ATOM 785 C CA . VAL A 1 103 ? -8.368 9.889 -8.296 1.00 96.31 103 VAL A CA 1
ATOM 786 C C . VAL A 1 103 ? -9.408 10.979 -8.04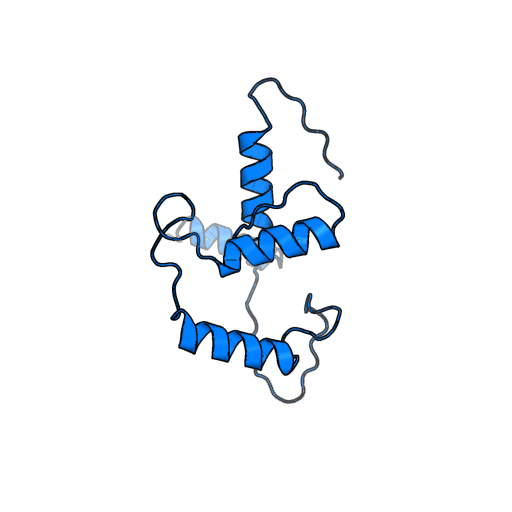0 1.00 96.31 103 VAL A C 1
ATOM 788 O O . VAL A 1 103 ? -9.773 11.695 -8.969 1.00 96.31 103 VAL A O 1
ATOM 791 N N . MET A 1 104 ? -9.852 11.157 -6.791 1.00 95.50 104 MET A N 1
ATOM 792 C CA . MET A 1 104 ? -10.886 12.148 -6.467 1.00 95.50 104 MET A CA 1
ATOM 793 C C . MET A 1 104 ? -10.441 13.576 -6.788 1.00 95.50 104 MET A C 1
ATOM 795 O O . MET A 1 104 ? -11.201 14.329 -7.382 1.00 95.50 104 MET A O 1
ATOM 799 N N . GLN A 1 105 ? -9.213 13.956 -6.433 1.00 95.69 105 GLN A N 1
ATOM 800 C CA . GLN A 1 105 ? -8.711 15.314 -6.668 1.00 95.69 105 GLN A CA 1
ATOM 801 C C . GLN A 1 105 ? -8.441 15.610 -8.144 1.00 95.69 105 GLN A C 1
ATOM 803 O O . GLN A 1 105 ? -8.462 16.772 -8.540 1.00 95.69 105 GLN A O 1
ATOM 808 N N . THR A 1 106 ? -8.162 14.578 -8.940 1.00 96.75 106 THR A N 1
ATOM 809 C CA . THR A 1 106 ? -7.867 14.724 -10.369 1.00 96.75 106 THR A CA 1
ATOM 810 C C . THR A 1 106 ? -9.140 14.745 -11.207 1.00 96.75 106 THR A C 1
ATOM 812 O O . THR A 1 106 ? -9.220 15.499 -12.172 1.00 96.75 106 THR A O 1
ATOM 815 N N . LEU A 1 107 ? -10.128 13.914 -10.861 1.00 96.12 107 LEU A N 1
ATOM 816 C CA . LEU A 1 107 ? -11.354 13.774 -11.646 1.00 96.12 107 LEU A CA 1
ATOM 817 C C . LEU A 1 107 ? -12.451 14.770 -11.257 1.00 96.12 107 LEU A C 1
ATOM 819 O O . LEU A 1 107 ? -13.280 15.074 -12.106 1.00 96.12 107 LEU A O 1
ATOM 823 N N . LEU A 1 108 ? -12.482 15.258 -10.011 1.00 96.69 108 LEU A N 1
ATOM 824 C CA . LEU A 1 108 ? -13.561 16.121 -9.521 1.00 96.69 108 LEU A CA 1
ATOM 825 C C . LEU A 1 108 ? -13.188 17.608 -9.563 1.00 96.69 108 LEU A C 1
ATOM 827 O O . LEU A 1 108 ? -12.182 18.041 -8.998 1.00 96.69 108 LEU A O 1
ATOM 831 N N . GLY A 1 109 ? -14.060 18.409 -10.167 1.00 95.81 109 GLY A N 1
ATOM 832 C CA . GLY A 1 109 ? -14.031 19.865 -10.167 1.00 95.81 109 GLY A CA 1
ATOM 833 C C . GLY A 1 109 ? -14.963 20.5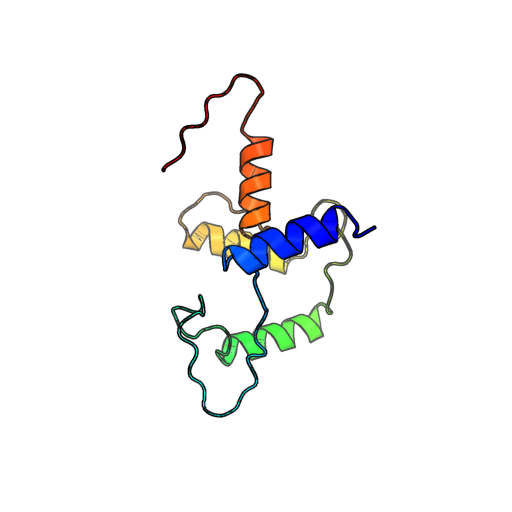05 -9.132 1.00 95.81 109 GLY A C 1
ATOM 834 O O . GLY A 1 109 ? -15.776 19.860 -8.474 1.00 95.81 109 GLY A O 1
ATOM 835 N N . ARG A 1 110 ? -14.886 21.840 -9.015 1.00 94.94 110 ARG A N 1
ATOM 836 C CA . ARG A 1 110 ? -15.685 22.650 -8.066 1.00 94.94 110 ARG A CA 1
ATOM 837 C C . ARG A 1 110 ? -17.203 22.468 -8.211 1.00 94.94 110 ARG A C 1
ATOM 839 O O . ARG A 1 110 ? -17.927 22.712 -7.249 1.00 94.94 110 ARG A O 1
ATOM 846 N N . HIS A 1 111 ? -17.669 22.129 -9.408 1.00 96.62 111 HIS A N 1
ATOM 847 C CA . HIS A 1 111 ? -19.089 22.071 -9.752 1.00 96.62 111 HIS A CA 1
ATOM 848 C C . HIS A 1 111 ? -19.601 20.641 -9.955 1.00 96.62 111 HIS A C 1
ATOM 850 O O . HIS A 1 111 ? -20.754 20.466 -10.343 1.00 96.62 111 HIS A O 1
ATOM 856 N N . ASP A 1 112 ? -18.774 19.636 -9.666 1.00 96.94 112 ASP A N 1
ATOM 857 C CA . ASP A 1 112 ? -19.171 18.239 -9.788 1.00 96.94 112 ASP A CA 1
ATOM 858 C C . ASP A 1 112 ? -19.952 17.777 -8.558 1.00 96.94 112 ASP A C 1
ATOM 860 O O . ASP A 1 112 ? -19.831 18.320 -7.457 1.00 96.94 112 ASP A O 1
ATOM 864 N N . THR A 1 113 ? -20.773 16.746 -8.750 1.00 95.69 113 THR A N 1
ATOM 865 C CA . THR A 1 113 ? -21.528 16.103 -7.672 1.00 95.69 113 THR A CA 1
ATOM 866 C C . THR A 1 113 ? -20.891 14.765 -7.327 1.00 95.69 113 THR A C 1
ATOM 868 O O . THR A 1 113 ? -20.702 13.924 -8.202 1.00 95.69 113 THR A O 1
ATOM 871 N N . VAL A 1 114 ? -20.608 14.546 -6.042 1.00 94.50 114 VAL A N 1
ATOM 872 C CA . VAL A 1 114 ? -20.140 13.257 -5.519 1.00 94.50 114 VAL A CA 1
ATOM 873 C C . VAL A 1 114 ? -21.312 12.534 -4.871 1.00 94.50 114 VAL A C 1
ATOM 875 O O . VAL A 1 114 ? -21.944 13.069 -3.961 1.00 94.50 114 VAL A O 1
ATOM 878 N N . VAL A 1 115 ? -21.582 11.309 -5.315 1.00 95.25 115 VAL A N 1
ATOM 879 C CA . VAL A 1 115 ? -22.551 10.410 -4.677 1.00 95.25 115 VAL A CA 1
ATOM 880 C C . VAL A 1 115 ? -21.763 9.334 -3.938 1.00 95.25 115 VAL A C 1
ATOM 882 O O . VAL A 1 115 ? -21.064 8.544 -4.566 1.00 95.25 115 VAL A O 1
ATOM 885 N N . GLY A 1 116 ? -21.832 9.345 -2.607 1.00 92.75 116 GLY A N 1
ATOM 886 C CA . GLY A 1 116 ? -21.158 8.380 -1.738 1.00 92.75 116 GLY A CA 1
ATOM 887 C C . GLY A 1 116 ? -22.157 7.469 -1.035 1.00 92.75 116 GLY A C 1
ATOM 888 O O . GLY A 1 116 ? -23.249 7.909 -0.672 1.00 92.75 116 GLY A O 1
ATOM 889 N N . ASP A 1 117 ? -21.764 6.214 -0.845 1.00 94.19 117 ASP A N 1
ATOM 890 C CA . ASP A 1 117 ? -22.481 5.267 0.010 1.00 94.19 117 ASP A CA 1
ATOM 891 C C . ASP A 1 117 ? -22.407 5.695 1.495 1.00 94.19 117 ASP A C 1
ATOM 893 O O . ASP A 1 117 ? -21.548 6.509 1.858 1.00 94.19 117 ASP A O 1
ATOM 897 N N . ARG A 1 118 ? -23.337 5.217 2.336 1.00 62.50 118 ARG A N 1
ATOM 898 C CA . ARG A 1 118 ? -23.536 5.705 3.714 1.00 62.50 118 ARG A CA 1
ATOM 899 C C . ARG A 1 118 ? -22.934 4.799 4.780 1.00 62.50 118 ARG A C 1
ATOM 901 O O . ARG A 1 118 ? -23.268 3.599 4.790 1.00 62.50 118 ARG A O 1
#

Sequence (118 aa):
MMSALAQRLQVYRQQGLYRQRNRVDQPGLVAFDSNDYLGLKDHPALVEALAAGAERYGAGGGGSHLICGHHAEHQALEEELAEFVGRDRVLLFSSGYMANLGVMQTLLGRHDTVVGDR

pLDDT: mean 94.64, std 5.65, range [62.5, 98.69]

Radius of gyration: 21.11 Å; chains: 1; bounding box: 43×43×53 Å

Secondary structure (DSSP, 8-state):
---HHHHHHHH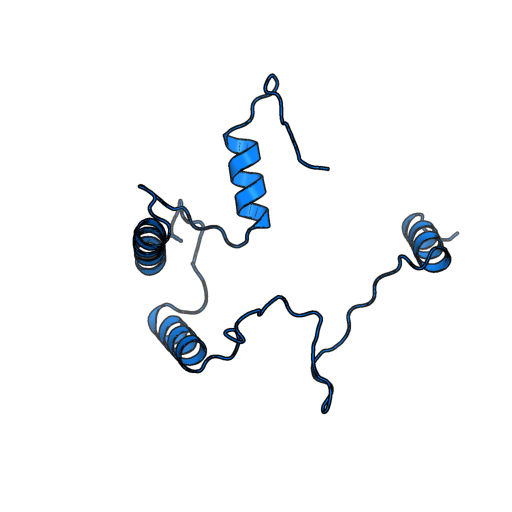HHHTT----PPPS--TT---SS---TTS-TT-HHHHHHHHHHHHHH-S---S-TTTT---HHHHHHHHHHHHHHT-S-----SSHHHHHHHHHHHH--TT-------

Foldseek 3Di:
DDDPVVVVLVVCVVVVNNDDDDDPPDPPDDDPPDPPPPVCPVPPVVVVVVVVCCVVPNDDQPDDCVPRRVDPVQVVVQVVVCVVVVHPTDHDDPDPVVVVVVVCVVPDDPPDDDDDDD